Protein AF-A0A858RME8-F1 (afdb_monomer)

Sequence (119 aa):
MGFCAAEGYAELGLWDEALEELGSLAAEFRAMPPVLRLELRCCVAMEAWEQGRLTARQLRSLGMIERMMAAGFYATLGRDLMKRGHIEEAKDALLDAVESWPSCKDVVLRDPSLVAAML

Structure (mmCIF, N/CA/C/O backbone):
data_AF-A0A858RME8-F1
#
_entry.id   AF-A0A858RME8-F1
#
loop_
_atom_site.group_PDB
_atom_site.id
_atom_site.type_symbol
_atom_site.label_atom_id
_atom_site.label_alt_id
_atom_site.label_comp_id
_atom_site.label_asym_id
_atom_site.label_entity_id
_atom_site.label_seq_id
_atom_site.pdbx_PDB_ins_code
_atom_site.Cartn_x
_atom_site.Cartn_y
_atom_site.Cartn_z
_atom_site.occupancy
_atom_site.B_iso_or_equiv
_atom_site.auth_seq_id
_atom_site.auth_comp_id
_atom_site.auth_asym_id
_atom_site.auth_atom_id
_atom_site.pdbx_PDB_model_num
ATOM 1 N N . MET A 1 1 ? 9.142 -0.662 -22.880 1.00 60.50 1 MET A N 1
ATOM 2 C CA . MET A 1 1 ? 7.803 -0.194 -23.301 1.00 60.50 1 MET A CA 1
ATOM 3 C C . MET A 1 1 ? 6.709 -0.496 -22.272 1.00 60.50 1 MET A C 1
ATOM 5 O O . MET A 1 1 ? 5.775 0.285 -22.226 1.00 60.50 1 MET A O 1
ATOM 9 N N . GLY A 1 2 ? 6.828 -1.525 -21.417 1.00 77.12 2 GLY A N 1
ATOM 10 C CA . GLY A 1 2 ? 5.734 -1.956 -20.522 1.00 77.12 2 GLY A CA 1
ATOM 11 C C . GLY A 1 2 ? 5.219 -0.944 -19.484 1.00 77.12 2 GLY A C 1
ATOM 12 O O . GLY A 1 2 ? 4.033 -0.941 -19.194 1.00 77.12 2 GLY A O 1
ATOM 13 N N . PHE A 1 3 ? 6.043 -0.021 -18.964 1.00 84.56 3 PHE A N 1
ATOM 14 C CA . PHE A 1 3 ? 5.575 0.906 -17.914 1.00 84.56 3 PHE A CA 1
ATOM 15 C C . PHE A 1 3 ? 4.457 1.852 -18.390 1.00 84.56 3 PHE A C 1
ATOM 17 O O . PHE A 1 3 ? 3.463 2.016 -17.694 1.00 84.56 3 PHE A O 1
ATOM 24 N N . CYS A 1 4 ? 4.570 2.414 -19.600 1.00 88.50 4 CYS A N 1
ATOM 25 C CA . CYS A 1 4 ? 3.527 3.289 -20.146 1.00 88.50 4 CYS A CA 1
ATOM 26 C C . CYS A 1 4 ? 2.221 2.532 -20.437 1.00 88.50 4 CYS A C 1
ATOM 28 O O . CYS A 1 4 ? 1.145 3.105 -20.302 1.00 88.50 4 CYS A O 1
ATOM 30 N N . ALA A 1 5 ? 2.306 1.255 -20.830 1.00 92.00 5 ALA A N 1
ATOM 31 C CA . ALA A 1 5 ? 1.124 0.413 -21.015 1.00 92.00 5 ALA A CA 1
ATOM 32 C C . ALA A 1 5 ? 0.443 0.125 -19.667 1.00 92.00 5 ALA A C 1
ATOM 34 O O . ALA A 1 5 ? -0.764 0.314 -19.543 1.00 92.00 5 ALA A O 1
ATOM 35 N N . ALA A 1 6 ? 1.227 -0.224 -18.640 1.00 94.62 6 ALA A N 1
ATOM 36 C CA . ALA A 1 6 ? 0.729 -0.447 -17.286 1.00 94.62 6 ALA A CA 1
ATOM 37 C C . ALA A 1 6 ? 0.015 0.786 -16.706 1.00 94.62 6 ALA A C 1
ATOM 39 O O . ALA A 1 6 ? -1.047 0.655 -16.099 1.00 94.62 6 ALA A O 1
ATOM 40 N N . GLU A 1 7 ? 0.567 1.990 -16.903 1.00 95.12 7 GLU A N 1
ATOM 41 C CA . GLU A 1 7 ? -0.092 3.235 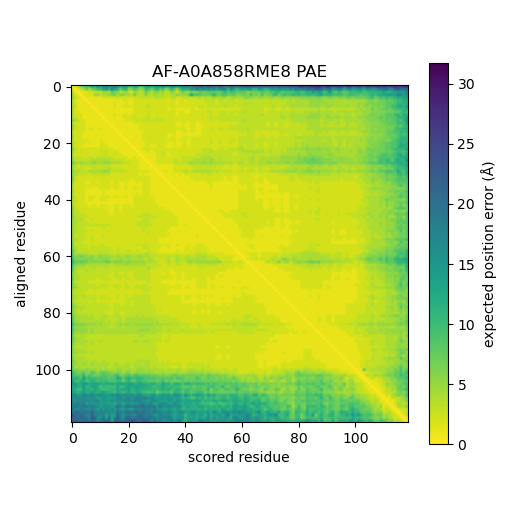-16.486 1.00 95.12 7 GLU A CA 1
ATOM 42 C C . GLU A 1 7 ? -1.444 3.419 -17.188 1.00 95.12 7 GLU A C 1
ATOM 44 O O . GLU A 1 7 ? -2.437 3.702 -16.519 1.00 95.12 7 GLU A O 1
ATOM 49 N N . GLY A 1 8 ? -1.507 3.180 -18.503 1.00 95.88 8 GLY A N 1
ATOM 50 C CA . GLY A 1 8 ? -2.755 3.255 -19.265 1.00 95.88 8 GLY A CA 1
ATOM 51 C C . GLY A 1 8 ? -3.814 2.256 -18.788 1.00 95.88 8 GLY A C 1
ATOM 52 O O . GLY A 1 8 ? -4.975 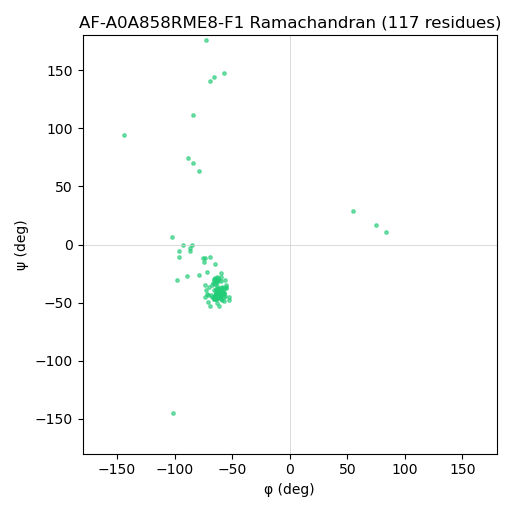2.624 -18.623 1.00 95.88 8 GLY A O 1
ATOM 53 N N . TYR A 1 9 ? -3.427 1.011 -18.497 1.00 97.31 9 TYR A N 1
ATOM 54 C CA . TYR A 1 9 ? -4.348 0.019 -17.933 1.00 97.31 9 TYR A CA 1
ATOM 55 C C . TYR A 1 9 ? -4.871 0.438 -16.555 1.00 97.31 9 TYR A C 1
ATOM 57 O O . TYR A 1 9 ? -6.077 0.397 -16.308 1.00 97.31 9 TYR A O 1
ATOM 65 N N . ALA A 1 10 ? -3.995 0.945 -15.689 1.00 95.69 10 ALA A N 1
ATOM 66 C CA . ALA A 1 10 ? -4.382 1.447 -14.376 1.00 95.69 10 ALA A CA 1
ATOM 67 C C . ALA A 1 10 ? -5.337 2.655 -14.445 1.00 95.69 10 ALA A C 1
ATOM 69 O O . ALA A 1 10 ? -6.232 2.777 -13.609 1.00 95.69 10 ALA A O 1
ATOM 70 N N . GLU A 1 11 ? -5.183 3.549 -15.426 1.00 96.81 11 GLU A N 1
ATOM 71 C CA . GLU A 1 11 ? -6.118 4.663 -15.654 1.00 96.81 11 GLU A CA 1
ATOM 72 C C . GLU A 1 11 ? -7.515 4.189 -16.077 1.00 96.81 11 GLU A C 1
ATOM 74 O O . GLU A 1 11 ? -8.512 4.831 -15.743 1.00 96.81 11 GLU A O 1
ATOM 79 N N . LEU A 1 12 ? -7.596 3.044 -16.757 1.00 97.31 12 LEU A N 1
ATOM 80 C CA . LEU A 1 12 ? -8.848 2.401 -17.161 1.00 97.31 12 LEU A CA 1
ATOM 81 C C . LEU A 1 12 ? -9.440 1.478 -16.081 1.00 97.31 12 LEU A C 1
ATOM 83 O O . LEU A 1 12 ? -10.521 0.926 -16.280 1.00 97.31 12 LEU A O 1
ATOM 87 N N . GLY A 1 13 ? -8.759 1.310 -14.941 1.00 96.44 13 GLY A N 1
ATOM 88 C CA . GLY A 1 13 ? -9.170 0.399 -13.868 1.00 96.44 13 GLY A CA 1
ATOM 89 C C . GLY A 1 13 ? -8.926 -1.085 -14.169 1.00 96.44 13 GLY A C 1
ATOM 90 O O . GLY A 1 13 ? -9.498 -1.942 -13.498 1.00 96.44 13 GLY A O 1
ATOM 91 N N . LEU A 1 14 ? -8.091 -1.380 -15.166 1.00 97.69 14 LEU A N 1
ATOM 92 C CA . LEU A 1 14 ? -7.670 -2.721 -15.573 1.00 97.69 14 LEU A CA 1
ATOM 93 C C . LEU A 1 14 ?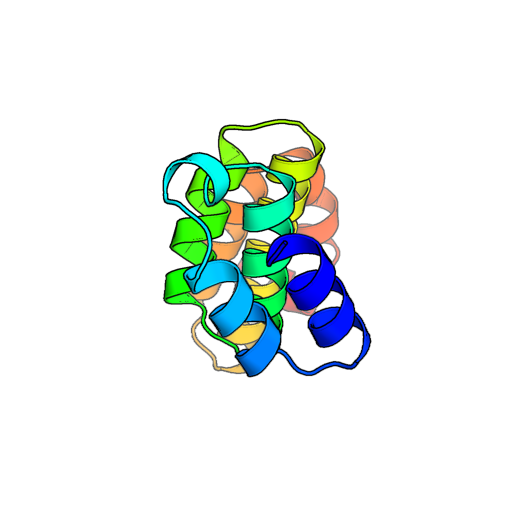 -6.430 -3.128 -14.759 1.00 97.69 14 LEU A C 1
ATOM 95 O O . LEU A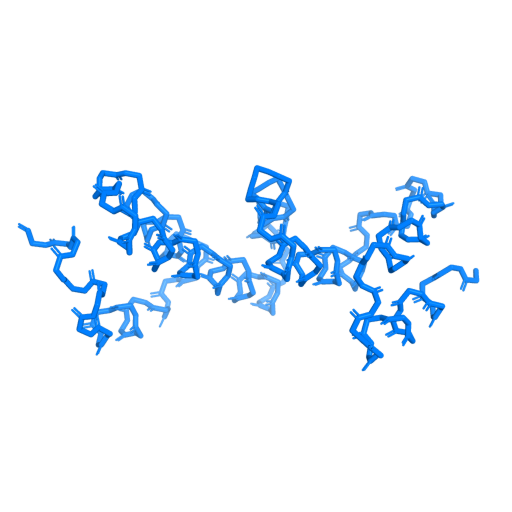 1 14 ? -5.288 -3.007 -15.205 1.00 97.69 14 LEU A O 1
ATOM 99 N N . TRP A 1 15 ? -6.646 -3.469 -13.485 1.00 96.94 15 TRP A N 1
ATOM 100 C CA . TRP A 1 15 ? -5.565 -3.645 -12.505 1.00 96.94 15 TRP A CA 1
ATOM 101 C C . TRP A 1 15 ? -4.748 -4.924 -12.710 1.00 96.94 15 TRP A C 1
ATOM 103 O O . TRP A 1 15 ? -3.536 -4.902 -12.484 1.00 96.94 15 TRP A O 1
ATOM 113 N N . ASP A 1 16 ? -5.389 -6.005 -13.157 1.00 95.50 16 ASP A N 1
ATOM 114 C CA . ASP A 1 16 ? -4.721 -7.275 -13.447 1.00 95.50 16 ASP A CA 1
ATOM 115 C C . ASP A 1 16 ? -3.758 -7.110 -14.634 1.00 95.50 16 ASP A C 1
ATOM 117 O O . ASP A 1 16 ? -2.580 -7.460 -14.541 1.00 95.50 16 ASP A O 1
ATOM 121 N N . GLU A 1 17 ? -4.221 -6.471 -15.711 1.00 97.12 17 GLU A N 1
ATOM 122 C CA . GLU A 1 17 ? -3.424 -6.168 -16.902 1.00 97.12 17 GLU A CA 1
ATOM 123 C C . GLU A 1 17 ? -2.271 -5.210 -16.580 1.00 97.12 17 GLU A C 1
ATOM 125 O O . GLU A 1 17 ? -1.149 -5.381 -17.062 1.00 97.12 17 GLU A O 1
ATOM 130 N N . ALA A 1 18 ? -2.513 -4.216 -15.718 1.00 97.06 18 ALA A N 1
ATOM 131 C CA . ALA A 1 18 ? -1.458 -3.324 -15.252 1.00 97.06 18 ALA A CA 1
ATOM 132 C C . ALA A 1 18 ? -0.343 -4.096 -14.524 1.00 97.06 18 ALA A C 1
ATOM 134 O O . ALA A 1 18 ? 0.837 -3.841 -14.769 1.00 97.06 18 ALA A O 1
ATOM 135 N N . LEU A 1 19 ? -0.685 -5.054 -13.656 1.00 94.31 19 LEU A N 1
ATOM 136 C CA . LEU A 1 19 ? 0.309 -5.869 -12.949 1.00 94.31 19 LEU A CA 1
ATOM 137 C C . LEU A 1 19 ? 1.036 -6.855 -13.858 1.00 94.31 19 LEU A C 1
ATOM 139 O O . LEU A 1 19 ? 2.238 -7.051 -13.672 1.00 94.31 19 LEU A O 1
ATOM 143 N N . GLU A 1 20 ? 0.351 -7.444 -14.837 1.00 95.25 20 GLU A N 1
ATOM 144 C CA . GLU A 1 20 ? 0.985 -8.304 -15.838 1.00 95.25 20 GLU A CA 1
ATOM 145 C C . GLU A 1 20 ? 2.069 -7.533 -16.608 1.00 95.25 20 GLU A C 1
ATOM 147 O O . GLU A 1 20 ? 3.222 -7.975 -16.687 1.00 95.25 20 GLU A O 1
ATOM 152 N N . GLU A 1 21 ? 1.750 -6.321 -17.071 1.00 96.50 21 GLU A N 1
ATOM 153 C CA . GLU A 1 21 ? 2.713 -5.452 -17.750 1.00 96.50 21 GLU A CA 1
ATOM 154 C C . GLU A 1 21 ? 3.895 -5.073 -16.850 1.00 96.50 21 GLU A C 1
ATOM 156 O O . GLU A 1 21 ? 5.047 -5.119 -17.294 1.00 96.50 21 GLU A O 1
ATOM 161 N N . LEU A 1 22 ? 3.652 -4.749 -15.574 1.00 95.25 22 LEU A N 1
ATOM 162 C CA . LEU A 1 22 ? 4.731 -4.478 -14.616 1.00 95.25 22 LEU A CA 1
ATOM 163 C C . LEU A 1 22 ? 5.609 -5.713 -14.371 1.00 95.25 22 LEU A C 1
ATOM 165 O O . LEU A 1 22 ? 6.834 -5.592 -14.271 1.00 95.25 22 LEU A O 1
ATOM 169 N N . GLY A 1 23 ? 5.006 -6.901 -14.315 1.00 92.69 23 GLY A N 1
ATOM 170 C CA . GLY A 1 23 ? 5.700 -8.178 -14.166 1.00 92.69 23 GLY A CA 1
ATOM 171 C C . GLY A 1 23 ? 6.597 -8.523 -15.358 1.00 92.69 23 GLY A C 1
ATOM 172 O O . GLY A 1 23 ? 7.632 -9.166 -15.173 1.00 92.69 23 GLY A O 1
ATOM 173 N N . SER A 1 24 ? 6.248 -8.041 -16.555 1.00 94.50 24 SER A N 1
ATOM 174 C CA . SER A 1 24 ? 7.030 -8.228 -17.786 1.00 94.50 24 SER A CA 1
ATOM 175 C C . SER A 1 24 ? 8.306 -7.371 -17.857 1.00 94.50 24 SER A C 1
ATOM 177 O O . SER A 1 24 ? 9.187 -7.620 -18.687 1.00 94.50 24 SER A O 1
ATOM 179 N N . LEU A 1 25 ? 8.434 -6.355 -16.993 1.00 94.31 25 LEU A N 1
ATOM 180 C CA . LEU A 1 25 ? 9.600 -5.476 -16.970 1.00 94.31 25 L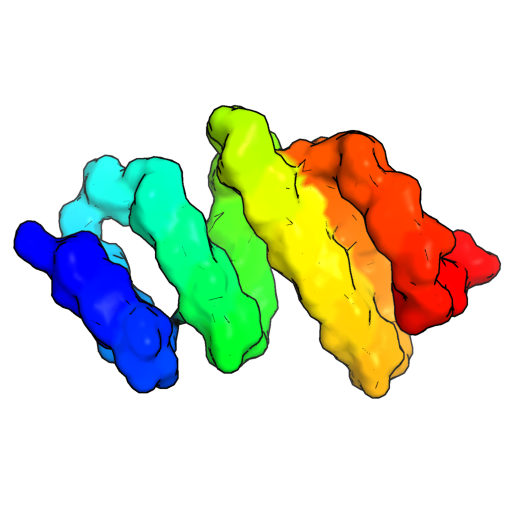EU A CA 1
ATOM 181 C C . LEU A 1 25 ? 10.868 -6.234 -16.549 1.00 94.31 25 LEU A C 1
ATOM 183 O O . LEU A 1 25 ? 10.861 -7.075 -15.644 1.00 94.31 25 LEU A O 1
ATOM 187 N N . ALA A 1 26 ? 12.006 -5.866 -17.148 1.00 94.25 26 ALA A N 1
ATOM 188 C CA . ALA A 1 26 ? 13.299 -6.385 -16.710 1.00 94.25 26 ALA A CA 1
ATOM 189 C C . ALA A 1 26 ? 13.534 -6.073 -15.220 1.00 94.25 26 ALA A C 1
ATOM 191 O O . ALA A 1 26 ? 13.084 -5.050 -14.699 1.00 94.25 26 ALA A O 1
ATOM 192 N N . ALA A 1 27 ? 14.245 -6.964 -14.523 1.00 90.75 27 ALA A N 1
ATOM 193 C CA . ALA A 1 27 ? 14.427 -6.889 -13.071 1.00 90.75 27 ALA A CA 1
ATOM 194 C C . ALA A 1 27 ? 15.014 -5.546 -12.596 1.00 90.75 27 ALA A C 1
ATOM 196 O O . ALA A 1 27 ? 14.604 -5.036 -11.557 1.00 90.75 27 ALA A O 1
ATOM 197 N N . GLU A 1 28 ? 15.903 -4.945 -13.387 1.00 92.12 28 GLU A N 1
ATOM 198 C CA . GLU A 1 28 ? 16.497 -3.626 -13.132 1.00 92.12 28 GLU A CA 1
ATOM 199 C C . GLU A 1 28 ? 15.480 -2.473 -13.103 1.00 92.12 28 GLU A C 1
ATOM 201 O O . GLU A 1 28 ? 15.682 -1.495 -12.386 1.00 92.12 28 GLU A O 1
ATOM 206 N N . PHE A 1 29 ? 14.368 -2.590 -13.836 1.00 93.81 29 PHE A N 1
ATOM 207 C CA . PHE A 1 29 ? 13.322 -1.567 -13.879 1.00 93.81 29 PHE A CA 1
ATOM 208 C C . PHE A 1 29 ? 12.255 -1.768 -12.804 1.00 93.81 29 PHE A C 1
ATOM 210 O O . PHE A 1 29 ? 11.650 -0.795 -12.363 1.00 93.81 29 PHE A O 1
ATOM 217 N N . ARG A 1 30 ? 12.034 -3.006 -12.345 1.00 92.38 30 ARG A N 1
ATOM 218 C CA . ARG A 1 30 ? 10.976 -3.321 -11.366 1.00 92.38 30 ARG A CA 1
ATOM 219 C C . ARG A 1 30 ? 11.174 -2.641 -10.011 1.00 92.38 30 ARG A C 1
ATOM 221 O O . ARG A 1 30 ? 10.201 -2.314 -9.348 1.00 92.38 30 ARG A O 1
ATOM 228 N N . ALA A 1 31 ? 12.419 -2.353 -9.636 1.00 91.62 31 ALA A N 1
ATOM 229 C CA . ALA A 1 31 ? 12.738 -1.627 -8.407 1.00 91.62 31 ALA A CA 1
ATOM 230 C C . ALA A 1 31 ? 12.681 -0.091 -8.556 1.00 91.62 31 ALA A C 1
ATOM 232 O O . ALA A 1 31 ? 12.962 0.630 -7.597 1.00 91.62 31 ALA A O 1
ATOM 233 N N . MET A 1 32 ? 12.362 0.444 -9.742 1.00 95.00 32 MET A N 1
ATOM 234 C CA . MET A 1 32 ? 12.292 1.892 -9.927 1.00 95.00 32 MET A CA 1
ATOM 235 C C . MET A 1 32 ? 11.096 2.481 -9.167 1.00 95.00 32 MET A C 1
ATOM 237 O O . MET A 1 32 ? 10.003 1.913 -9.221 1.00 95.00 32 MET A O 1
ATOM 241 N N . PRO A 1 33 ? 11.238 3.661 -8.530 1.00 95.62 33 PRO A N 1
ATOM 242 C CA . PRO A 1 33 ? 10.157 4.245 -7.744 1.00 95.62 33 PRO A CA 1
ATOM 243 C C . PRO A 1 33 ? 8.823 4.360 -8.503 1.00 95.62 33 PRO A C 1
ATOM 245 O O . PRO A 1 33 ? 7.817 3.924 -7.961 1.00 95.62 33 PRO A O 1
ATOM 248 N N . PRO A 1 34 ? 8.741 4.867 -9.753 1.00 95.81 34 PRO A N 1
ATOM 249 C CA . PRO A 1 34 ? 7.473 4.912 -10.494 1.00 95.81 34 PRO A CA 1
ATOM 250 C C . PRO A 1 34 ? 6.776 3.550 -10.640 1.00 95.81 34 PRO A C 1
ATOM 252 O O . PRO A 1 34 ? 5.556 3.486 -10.514 1.00 95.81 34 PRO A O 1
ATOM 255 N N . VAL A 1 35 ? 7.543 2.472 -10.825 1.00 96.81 35 VAL A N 1
ATOM 256 C CA . VAL A 1 35 ? 7.019 1.105 -10.959 1.00 96.81 35 VAL A CA 1
A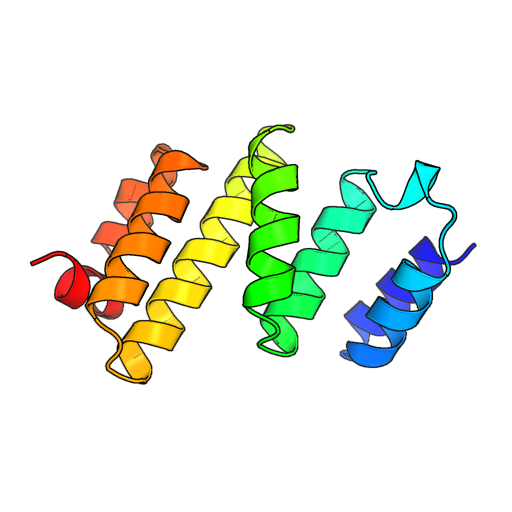TOM 257 C C . VAL A 1 35 ? 6.440 0.618 -9.637 1.00 96.81 35 VAL A C 1
ATOM 259 O O . VAL A 1 35 ? 5.265 0.269 -9.583 1.00 96.81 35 VAL A O 1
ATOM 262 N N . LEU A 1 36 ? 7.217 0.700 -8.555 1.00 97.00 36 LEU A N 1
ATOM 263 C CA . LEU A 1 36 ? 6.770 0.295 -7.218 1.00 97.00 36 LEU A CA 1
ATOM 264 C C . LEU A 1 36 ? 5.535 1.084 -6.762 1.00 97.00 36 LEU A C 1
ATOM 266 O O . LEU A 1 36 ? 4.635 0.557 -6.115 1.00 97.00 36 LEU A O 1
ATOM 270 N N . ARG A 1 37 ? 5.475 2.369 -7.119 1.00 97.31 37 ARG A N 1
ATOM 271 C CA . ARG A 1 37 ? 4.332 3.243 -6.845 1.00 97.31 37 ARG A CA 1
ATOM 272 C C . ARG A 1 37 ? 3.058 2.768 -7.547 1.00 97.31 37 ARG A C 1
ATOM 274 O O . ARG A 1 37 ? 1.992 2.792 -6.931 1.00 97.31 37 ARG A O 1
ATOM 281 N N . LEU A 1 38 ? 3.156 2.350 -8.808 1.00 97.50 38 LEU A N 1
ATOM 282 C CA . LEU A 1 38 ? 2.022 1.813 -9.558 1.00 97.50 38 LEU A CA 1
ATOM 283 C C . LEU A 1 38 ? 1.626 0.417 -9.066 1.00 97.50 38 LEU A C 1
ATOM 285 O O . LEU A 1 38 ? 0.443 0.164 -8.856 1.00 97.50 38 LEU A O 1
ATOM 289 N N . GLU A 1 39 ? 2.604 -0.448 -8.798 1.00 97.69 39 GLU A N 1
ATOM 290 C CA . GLU A 1 39 ? 2.382 -1.782 -8.231 1.00 97.69 39 GLU A CA 1
ATOM 291 C C . GLU A 1 39 ? 1.619 -1.696 -6.903 1.00 97.69 39 GLU A C 1
ATOM 293 O O . GLU A 1 39 ? 0.630 -2.400 -6.710 1.00 97.69 39 GLU A O 1
ATOM 298 N N . LEU A 1 40 ? 2.003 -0.766 -6.018 1.00 97.88 40 LEU A N 1
ATOM 299 C CA . LEU A 1 40 ? 1.319 -0.556 -4.742 1.00 97.88 40 LEU A CA 1
ATOM 300 C C . LEU A 1 40 ? -0.151 -0.149 -4.935 1.00 97.88 40 LEU A C 1
ATOM 302 O O . LEU A 1 40 ? -1.019 -0.629 -4.209 1.00 97.88 40 LEU A O 1
ATOM 306 N N . ARG A 1 41 ? -0.449 0.709 -5.922 1.00 97.31 41 ARG A N 1
ATOM 307 C CA . ARG A 1 41 ? -1.834 1.091 -6.260 1.00 97.31 41 ARG A CA 1
ATOM 308 C C . ARG A 1 41 ? -2.642 -0.112 -6.740 1.00 97.31 41 ARG A C 1
ATOM 310 O O . ARG A 1 41 ? -3.773 -0.278 -6.290 1.00 97.31 41 ARG A O 1
ATOM 317 N N . CYS A 1 42 ? -2.059 -0.950 -7.595 1.00 97.56 42 CYS A N 1
ATOM 318 C CA . CYS A 1 42 ? -2.712 -2.169 -8.070 1.00 97.56 42 CYS A CA 1
ATOM 319 C C . CYS A 1 42 ? -2.968 -3.141 -6.909 1.00 97.56 42 CYS A C 1
ATOM 321 O O . CYS A 1 42 ? -4.070 -3.663 -6.778 1.00 97.56 42 CYS A O 1
ATOM 323 N N . CYS A 1 43 ? -2.001 -3.300 -5.996 1.00 97.56 43 CYS A N 1
ATOM 324 C CA . CYS A 1 43 ? -2.170 -4.138 -4.808 1.00 97.56 43 CYS A CA 1
ATOM 325 C C . CYS A 1 43 ? -3.336 -3.674 -3.928 1.00 97.56 43 CYS A C 1
ATOM 327 O O . CYS A 1 43 ? -4.084 -4.506 -3.427 1.00 97.56 43 CYS A O 1
ATOM 329 N N . VAL A 1 44 ? -3.517 -2.361 -3.747 1.00 96.94 44 VAL A N 1
ATOM 330 C CA . VAL A 1 44 ? -4.675 -1.824 -3.012 1.00 96.94 44 VAL A CA 1
ATOM 331 C C . VAL A 1 44 ? -5.979 -2.112 -3.751 1.00 96.94 44 VAL A C 1
ATOM 333 O O . VAL A 1 44 ? -6.940 -2.544 -3.125 1.00 96.94 44 VAL A O 1
ATOM 336 N N . ALA A 1 45 ? -6.019 -1.872 -5.063 1.00 96.44 45 ALA A N 1
ATOM 337 C CA . ALA A 1 45 ? -7.230 -2.039 -5.863 1.00 96.44 45 ALA A CA 1
ATOM 338 C C . ALA A 1 45 ? -7.732 -3.491 -5.898 1.00 96.44 45 ALA A C 1
ATOM 340 O O . ALA A 1 45 ? -8.936 -3.720 -5.962 1.00 96.44 45 ALA A O 1
ATOM 341 N N . MET A 1 46 ? -6.812 -4.451 -5.824 1.00 96.50 46 MET A N 1
ATOM 342 C CA . MET A 1 46 ? -7.106 -5.885 -5.866 1.00 96.50 46 MET A CA 1
ATOM 343 C C . MET A 1 46 ? -7.062 -6.558 -4.490 1.00 96.50 46 MET A C 1
ATOM 345 O O . MET A 1 46 ? -7.113 -7.781 -4.407 1.00 96.50 46 MET A O 1
ATOM 349 N N . GLU A 1 47 ? -6.903 -5.782 -3.413 1.00 96.38 47 GLU A N 1
ATOM 350 C CA . GLU A 1 47 ? -6.754 -6.292 -2.042 1.00 96.38 47 GLU A CA 1
ATOM 351 C C . GLU A 1 47 ? -5.608 -7.318 -1.876 1.00 96.38 47 GLU A C 1
ATOM 353 O O . GLU A 1 47 ? -5.629 -8.185 -1.000 1.00 96.38 47 GLU A O 1
ATOM 358 N N . ALA A 1 48 ? -4.562 -7.215 -2.700 1.00 97.06 48 ALA A N 1
ATOM 359 C CA . ALA A 1 48 ? -3.374 -8.064 -2.648 1.00 97.06 48 ALA A CA 1
ATOM 360 C C . ALA A 1 48 ? -2.425 -7.605 -1.522 1.00 97.06 48 ALA A C 1
ATOM 362 O O . ALA A 1 48 ? -1.302 -7.151 -1.760 1.00 97.06 48 ALA A O 1
ATOM 363 N N . TRP A 1 49 ? -2.896 -7.683 -0.274 1.00 97.19 49 TRP A N 1
ATOM 364 C CA . TRP A 1 49 ? -2.264 -7.047 0.885 1.00 97.19 49 TRP A CA 1
ATOM 365 C C . TRP A 1 49 ? -0.840 -7.523 1.168 1.00 97.19 49 TRP A C 1
ATOM 367 O O . TRP A 1 49 ? 0.024 -6.697 1.451 1.00 97.19 49 TRP A O 1
ATOM 377 N N . GLU A 1 50 ? -0.565 -8.822 1.051 1.00 96.81 50 GLU A N 1
ATOM 378 C CA . GLU A 1 50 ? 0.779 -9.365 1.293 1.00 96.81 50 GLU A CA 1
ATOM 379 C C . GLU A 1 50 ? 1.804 -8.831 0.288 1.00 96.81 50 GLU A C 1
ATOM 381 O O . GLU A 1 50 ? 2.872 -8.354 0.682 1.00 96.81 50 GLU A O 1
ATOM 386 N N . GLN A 1 51 ? 1.453 -8.810 -1.001 1.00 96.44 51 GLN A N 1
ATOM 387 C CA . GLN A 1 51 ? 2.306 -8.210 -2.026 1.00 96.44 51 GLN A CA 1
ATOM 388 C C . GLN A 1 51 ? 2.473 -6.708 -1.774 1.00 96.44 51 GLN A C 1
ATOM 390 O O . GLN A 1 51 ? 3.594 -6.203 -1.750 1.00 96.44 51 GLN A O 1
ATOM 395 N N . GLY A 1 52 ? 1.378 -6.009 -1.461 1.00 97.69 52 GLY A N 1
ATOM 396 C CA . GLY A 1 52 ? 1.414 -4.593 -1.112 1.00 97.69 52 GLY A CA 1
ATOM 397 C C . GLY A 1 52 ? 2.338 -4.287 0.073 1.00 97.69 52 GLY A C 1
ATOM 398 O O . GLY A 1 52 ? 3.079 -3.306 0.023 1.00 97.69 52 GLY A O 1
ATOM 399 N N . ARG A 1 53 ? 2.387 -5.145 1.106 1.00 98.19 53 ARG A N 1
ATOM 400 C CA . ARG A 1 53 ? 3.330 -5.002 2.231 1.00 98.19 53 ARG A CA 1
ATOM 401 C C . ARG A 1 53 ? 4.781 -5.110 1.761 1.00 98.19 53 ARG A C 1
ATOM 403 O O . ARG A 1 53 ? 5.621 -4.349 2.240 1.00 98.19 53 ARG A O 1
ATOM 410 N N . LEU A 1 54 ? 5.096 -6.024 0.841 1.00 96.50 54 LEU A N 1
ATOM 411 C CA . LEU A 1 54 ? 6.445 -6.151 0.279 1.00 96.50 54 LEU A CA 1
ATOM 412 C C . LEU A 1 54 ? 6.842 -4.891 -0.499 1.00 96.50 54 LEU A C 1
ATOM 414 O O . LEU A 1 54 ? 7.917 -4.339 -0.257 1.00 96.50 54 LEU A O 1
ATOM 418 N N . THR A 1 55 ? 5.958 -4.391 -1.362 1.00 97.25 55 THR A N 1
ATOM 419 C CA . THR A 1 55 ? 6.184 -3.173 -2.153 1.00 97.25 55 THR A CA 1
ATOM 420 C C . THR A 1 55 ? 6.302 -1.933 -1.256 1.00 97.25 55 THR A C 1
ATOM 422 O O . THR A 1 55 ? 7.226 -1.132 -1.411 1.00 97.25 55 THR A O 1
ATOM 425 N N . ALA A 1 56 ? 5.437 -1.794 -0.244 1.00 97.69 56 ALA A N 1
ATOM 426 C CA . ALA A 1 56 ? 5.475 -0.695 0.724 1.00 97.69 56 ALA A CA 1
ATOM 427 C C . ALA A 1 56 ? 6.779 -0.675 1.542 1.00 97.69 56 ALA A C 1
ATOM 429 O O . ALA A 1 56 ? 7.355 0.394 1.761 1.00 97.69 56 ALA A O 1
ATOM 430 N N . ARG A 1 57 ? 7.304 -1.845 1.940 1.00 96.69 57 ARG A N 1
ATOM 431 C CA . ARG A 1 57 ? 8.610 -1.950 2.621 1.00 96.69 57 ARG A CA 1
ATOM 432 C C . ARG A 1 57 ? 9.773 -1.484 1.751 1.00 96.69 57 ARG A C 1
ATOM 434 O O . ARG A 1 57 ? 10.740 -0.955 2.291 1.00 96.69 57 ARG A O 1
ATOM 441 N N . GLN A 1 58 ? 9.705 -1.664 0.435 1.00 96.12 58 GLN A N 1
ATOM 442 C CA . GLN A 1 58 ? 10.722 -1.116 -0.463 1.00 96.12 58 GLN A CA 1
ATOM 443 C C . GLN A 1 58 ? 10.579 0.407 -0.537 1.00 96.12 58 GLN A C 1
ATOM 445 O O . GLN A 1 58 ? 11.536 1.134 -0.266 1.00 96.12 58 GLN A O 1
ATOM 450 N N . LEU A 1 59 ? 9.358 0.892 -0.778 1.00 95.88 59 LEU A N 1
ATOM 451 C CA . LEU A 1 59 ? 9.046 2.318 -0.889 1.00 95.88 59 LEU A CA 1
ATOM 452 C C . LEU A 1 59 ? 9.427 3.126 0.362 1.00 95.88 59 LEU A C 1
ATOM 454 O O . LEU A 1 59 ? 9.942 4.237 0.234 1.00 95.88 59 LEU A O 1
ATOM 458 N N . ARG A 1 60 ? 9.265 2.575 1.574 1.00 95.19 60 ARG A N 1
ATOM 459 C CA . ARG A 1 60 ? 9.596 3.298 2.820 1.00 95.19 60 ARG A CA 1
ATOM 460 C C . ARG A 1 60 ? 11.089 3.629 2.980 1.00 95.19 60 ARG A C 1
ATOM 462 O O . ARG A 1 60 ? 11.431 4.474 3.802 1.00 95.19 60 ARG A O 1
ATOM 469 N N . SER A 1 61 ? 11.971 2.975 2.221 1.00 92.62 61 SER A N 1
ATOM 470 C CA . SER A 1 61 ? 13.419 3.248 2.217 1.00 92.62 61 SER A CA 1
ATOM 471 C C . SER A 1 61 ? 13.867 4.260 1.154 1.00 92.62 61 SER A C 1
ATOM 473 O O . SER A 1 61 ? 15.056 4.561 1.064 1.00 92.62 61 SER A O 1
ATOM 475 N N . LEU A 1 62 ? 12.934 4.785 0.354 1.00 93.12 62 LEU A N 1
ATOM 476 C CA . LEU A 1 62 ? 13.214 5.688 -0.762 1.00 93.12 62 LEU A CA 1
ATOM 477 C C . LEU A 1 62 ? 12.934 7.156 -0.384 1.00 93.12 62 LEU A C 1
ATOM 479 O O . LEU A 1 62 ? 13.191 7.595 0.740 1.00 93.12 62 LEU A O 1
ATOM 483 N N . GLY A 1 63 ? 12.453 7.945 -1.347 1.00 93.00 63 GLY A N 1
ATOM 484 C CA . GLY A 1 63 ? 12.184 9.365 -1.194 1.00 93.00 63 GLY A CA 1
ATOM 485 C C . GLY A 1 63 ? 10.951 9.676 -0.347 1.00 93.00 63 GLY A C 1
ATOM 486 O O . GLY A 1 63 ? 10.193 8.812 0.095 1.00 93.00 63 GLY A O 1
ATOM 487 N N . MET A 1 64 ? 10.744 10.973 -0.120 1.00 94.31 64 MET A N 1
ATOM 488 C CA . MET A 1 64 ? 9.628 11.490 0.676 1.00 94.31 64 MET A CA 1
ATOM 489 C C . MET A 1 64 ? 8.261 11.036 0.140 1.00 94.31 64 MET A C 1
ATOM 491 O O . MET A 1 64 ? 7.388 10.661 0.920 1.00 94.31 64 MET A O 1
ATOM 495 N N . ILE A 1 65 ? 8.083 11.053 -1.185 1.00 93.94 65 ILE A N 1
ATOM 496 C CA . ILE A 1 65 ? 6.824 10.671 -1.836 1.00 93.94 65 ILE A CA 1
ATOM 497 C C . ILE A 1 65 ? 6.547 9.184 -1.602 1.00 93.94 65 ILE A C 1
ATOM 499 O O . ILE A 1 65 ? 5.440 8.809 -1.226 1.00 93.94 65 ILE A O 1
ATOM 503 N N . GLU A 1 66 ? 7.558 8.339 -1.777 1.00 96.44 66 GLU A N 1
ATOM 504 C CA . GLU A 1 66 ? 7.452 6.891 -1.620 1.00 96.44 66 GLU A CA 1
ATOM 505 C C . GLU A 1 66 ? 7.121 6.505 -0.174 1.00 96.44 66 GLU A C 1
ATOM 507 O O . GLU A 1 66 ? 6.229 5.689 0.059 1.00 96.44 66 GLU A O 1
ATOM 512 N N . ARG A 1 67 ? 7.752 7.162 0.804 1.00 96.06 67 ARG A N 1
ATOM 513 C CA . ARG A 1 67 ? 7.435 6.998 2.230 1.00 96.06 67 ARG A CA 1
ATOM 514 C C . ARG A 1 67 ? 5.998 7.378 2.564 1.00 96.06 67 ARG A C 1
ATOM 516 O O . ARG A 1 67 ? 5.315 6.637 3.270 1.00 96.06 67 ARG A O 1
ATOM 523 N N . MET A 1 68 ? 5.529 8.510 2.037 1.00 95.00 68 MET A N 1
ATOM 524 C CA . MET A 1 68 ? 4.148 8.958 2.217 1.00 95.00 68 MET A CA 1
ATOM 525 C C . MET A 1 68 ? 3.152 7.953 1.619 1.00 95.00 68 MET A C 1
ATOM 527 O O . MET A 1 68 ? 2.121 7.674 2.227 1.00 95.00 68 MET A O 1
ATOM 531 N N . MET A 1 69 ? 3.461 7.368 0.459 1.00 95.62 69 MET A N 1
ATOM 532 C CA . MET A 1 69 ? 2.591 6.366 -0.159 1.00 95.62 69 MET A CA 1
ATOM 533 C C . MET A 1 69 ? 2.605 5.021 0.564 1.00 95.62 69 MET A C 1
ATOM 535 O O . MET A 1 69 ? 1.540 4.430 0.730 1.00 95.62 69 MET A O 1
ATOM 539 N N . ALA A 1 70 ? 3.763 4.564 1.050 1.00 97.44 70 ALA A N 1
ATOM 540 C CA . ALA A 1 70 ? 3.840 3.388 1.915 1.00 97.44 70 ALA A CA 1
ATOM 541 C C . ALA A 1 70 ? 2.956 3.571 3.162 1.00 97.44 70 ALA A C 1
ATOM 543 O O . ALA A 1 70 ? 2.148 2.701 3.480 1.00 97.44 70 ALA A O 1
ATOM 544 N N . ALA A 1 71 ? 3.020 4.743 3.804 1.00 95.69 71 ALA A N 1
ATOM 545 C CA . ALA A 1 71 ? 2.144 5.068 4.927 1.00 95.69 71 ALA A CA 1
ATOM 546 C C . ALA A 1 71 ? 0.652 5.067 4.542 1.00 95.69 71 ALA A C 1
ATOM 548 O O . ALA A 1 71 ? -0.176 4.528 5.274 1.00 95.69 71 ALA A O 1
ATOM 549 N N . GLY A 1 72 ? 0.301 5.618 3.375 1.00 94.12 72 GLY A N 1
ATOM 550 C CA . GLY A 1 72 ? -1.071 5.600 2.856 1.00 94.12 72 GLY A CA 1
ATOM 551 C C . GLY A 1 72 ? -1.610 4.188 2.587 1.00 94.12 72 GLY A C 1
ATOM 552 O O . GLY A 1 72 ? -2.780 3.909 2.871 1.00 94.12 72 GLY A O 1
ATOM 553 N N . PHE A 1 73 ? -0.761 3.281 2.097 1.00 97.06 73 PHE A N 1
ATOM 554 C CA . PHE A 1 73 ? -1.090 1.861 1.953 1.00 97.06 73 PHE A CA 1
ATOM 555 C C . PHE A 1 73 ? -1.391 1.225 3.309 1.00 97.06 73 PHE A C 1
ATOM 557 O O . PHE A 1 73 ? -2.471 0.668 3.496 1.00 97.06 73 PHE A O 1
ATOM 564 N N . TYR A 1 74 ? -0.483 1.367 4.274 1.00 96.94 74 TYR A N 1
ATOM 565 C CA . TYR A 1 74 ? -0.636 0.776 5.600 1.00 96.94 74 TYR A CA 1
ATOM 566 C C . TYR A 1 74 ? -1.869 1.306 6.348 1.00 96.94 74 TYR A C 1
ATOM 568 O O . TYR A 1 74 ? -2.605 0.531 6.954 1.00 96.94 74 TYR A O 1
ATOM 576 N N . ALA A 1 75 ? -2.180 2.600 6.221 1.00 93.94 75 ALA A N 1
ATOM 577 C CA . ALA A 1 75 ? -3.418 3.170 6.752 1.00 93.94 75 ALA A CA 1
ATOM 578 C C . ALA A 1 75 ? -4.677 2.602 6.066 1.00 93.94 75 ALA A C 1
ATOM 580 O O . ALA A 1 75 ? -5.725 2.449 6.691 1.00 93.94 75 ALA A O 1
ATOM 581 N N . THR A 1 76 ? -4.602 2.283 4.772 1.00 94.38 76 THR A N 1
ATOM 582 C CA . THR A 1 76 ? -5.711 1.652 4.038 1.00 94.38 76 THR A CA 1
ATOM 583 C C . THR A 1 76 ? -5.912 0.204 4.465 1.00 94.38 76 THR A C 1
ATOM 585 O O . THR A 1 76 ? -7.044 -0.183 4.744 1.00 94.38 76 THR A O 1
ATOM 588 N N . LEU A 1 77 ? -4.824 -0.548 4.619 1.00 95.81 77 LEU A N 1
ATOM 589 C CA . LEU A 1 77 ? -4.843 -1.904 5.152 1.00 95.81 77 LEU A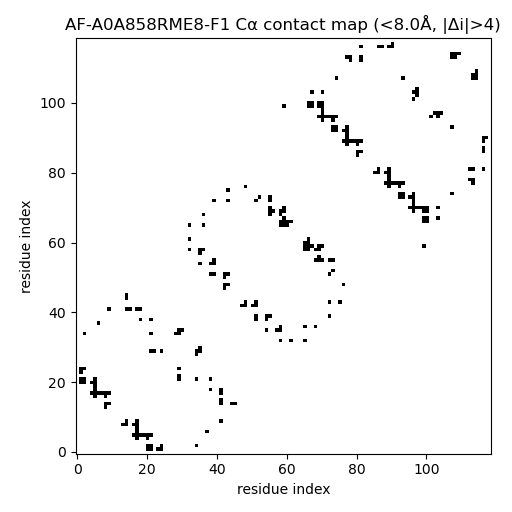 CA 1
ATOM 590 C C . LEU A 1 77 ? -5.401 -1.948 6.580 1.00 95.81 77 LEU A C 1
ATOM 592 O O . LEU A 1 77 ? -6.283 -2.751 6.866 1.00 95.81 77 LEU A O 1
ATOM 596 N N . GLY A 1 78 ? -4.969 -1.036 7.456 1.00 93.75 78 GLY A N 1
ATOM 597 C CA . GLY A 1 78 ? -5.512 -0.920 8.812 1.00 93.75 78 GLY A CA 1
ATOM 598 C C . GLY A 1 78 ? -7.029 -0.695 8.824 1.00 93.75 78 GLY A C 1
ATOM 599 O O . GLY A 1 78 ? -7.742 -1.339 9.590 1.00 93.75 78 GLY A O 1
ATOM 600 N N . ARG A 1 79 ? -7.555 0.150 7.922 1.00 92.75 79 ARG A N 1
ATOM 601 C CA . ARG A 1 79 ? -9.010 0.361 7.778 1.00 92.75 79 ARG A CA 1
ATOM 602 C C . ARG A 1 79 ? -9.745 -0.895 7.317 1.00 92.75 79 ARG A C 1
ATOM 604 O O . ARG A 1 79 ? -10.839 -1.161 7.809 1.00 92.75 79 ARG A O 1
ATOM 611 N N . ASP A 1 80 ? -9.189 -1.635 6.364 1.00 94.38 80 ASP A N 1
ATOM 612 C CA . ASP A 1 80 ? -9.791 -2.882 5.881 1.00 94.38 80 ASP A CA 1
ATOM 613 C C . ASP A 1 80 ? -9.811 -3.961 6.977 1.00 94.38 80 ASP A C 1
ATOM 615 O O . ASP A 1 80 ? -10.865 -4.528 7.268 1.00 94.38 80 ASP A O 1
ATOM 619 N N . LEU A 1 81 ? -8.689 -4.155 7.676 1.00 94.81 81 LEU A N 1
ATOM 620 C CA . LEU A 1 81 ? -8.578 -5.087 8.801 1.00 94.81 81 LEU A CA 1
ATOM 621 C C . LEU A 1 81 ? -9.567 -4.749 9.925 1.00 94.81 81 LEU A C 1
ATOM 623 O O . LEU A 1 81 ? -10.238 -5.644 10.438 1.00 94.81 81 LEU A O 1
ATOM 627 N N . MET A 1 82 ? -9.752 -3.461 10.239 1.00 91.75 82 MET A N 1
ATOM 628 C CA . MET A 1 82 ? -10.769 -3.008 11.197 1.00 91.75 82 MET A CA 1
ATOM 629 C C . MET A 1 82 ? -12.186 -3.387 10.775 1.00 91.75 82 MET A C 1
ATOM 631 O O . MET A 1 82 ? -12.949 -3.913 11.585 1.00 91.75 82 MET A O 1
ATOM 635 N N . LYS A 1 83 ? -12.548 -3.160 9.506 1.00 92.31 83 LYS A N 1
ATOM 636 C CA . LYS A 1 83 ? -13.877 -3.528 8.985 1.00 92.31 83 LYS A CA 1
ATOM 637 C C . LYS A 1 83 ? -14.146 -5.028 9.096 1.00 92.31 83 LYS A C 1
ATOM 639 O O . LYS A 1 83 ? -15.293 -5.423 9.277 1.00 92.31 83 LYS A O 1
ATOM 644 N N . ARG A 1 84 ? -13.096 -5.845 8.997 1.00 93.81 84 ARG A N 1
ATOM 645 C CA . ARG A 1 84 ? -13.151 -7.307 9.122 1.00 93.81 84 ARG A CA 1
ATOM 646 C C . ARG A 1 84 ? -13.036 -7.803 10.572 1.00 93.81 84 ARG A C 1
ATOM 648 O O . ARG A 1 84 ? -13.206 -8.991 10.813 1.00 93.81 84 ARG A O 1
ATOM 655 N N . GLY A 1 85 ? -12.785 -6.914 11.537 1.00 93.62 85 GLY A N 1
ATOM 656 C CA . GLY A 1 85 ? -12.652 -7.250 12.959 1.00 93.62 85 GLY A CA 1
ATOM 657 C C . GLY A 1 85 ? -11.263 -7.746 13.382 1.00 93.62 85 GLY A C 1
ATOM 658 O O . GLY A 1 85 ? -11.103 -8.205 14.511 1.00 93.62 85 GLY A O 1
ATOM 659 N N . HIS A 1 86 ? -10.248 -7.633 12.521 1.00 95.00 86 HIS A N 1
ATOM 660 C CA . HIS A 1 86 ? -8.859 -8.006 12.816 1.00 95.00 86 HIS A CA 1
ATOM 661 C C . HIS A 1 86 ? -8.130 -6.862 13.535 1.00 95.00 86 HIS A C 1
ATOM 663 O O . HIS A 1 86 ? -7.274 -6.188 12.966 1.00 95.00 86 HIS A O 1
ATOM 669 N N . ILE A 1 87 ? -8.507 -6.609 14.791 1.00 92.50 87 ILE A N 1
ATOM 670 C CA . ILE A 1 87 ? -8.087 -5.409 15.535 1.00 92.50 87 ILE A CA 1
ATOM 671 C C . ILE A 1 87 ? -6.567 -5.332 15.739 1.00 92.50 87 ILE A C 1
ATOM 673 O O . ILE A 1 87 ? -5.975 -4.279 15.515 1.00 92.50 87 ILE A O 1
ATOM 677 N N . GLU A 1 88 ? -5.921 -6.428 16.140 1.00 93.12 88 GLU A N 1
ATOM 678 C CA . GLU A 1 88 ? -4.475 -6.415 16.415 1.00 93.12 88 GLU A CA 1
ATOM 679 C C . GLU A 1 88 ? -3.649 -6.228 15.134 1.00 93.12 88 GLU A C 1
ATOM 681 O O . GLU A 1 88 ? -2.767 -5.377 15.083 1.00 93.12 88 GLU A O 1
ATOM 686 N N . GLU A 1 89 ? -4.005 -6.911 14.045 1.00 94.62 89 GLU A N 1
ATOM 687 C CA . GLU A 1 89 ? -3.333 -6.719 12.753 1.00 94.62 89 GLU A CA 1
ATOM 688 C C . GLU A 1 89 ? -3.557 -5.307 12.194 1.00 94.62 89 GLU A C 1
ATOM 690 O O . GLU A 1 89 ? -2.684 -4.745 11.522 1.00 94.62 89 GLU A O 1
ATOM 695 N N . ALA A 1 90 ? -4.724 -4.713 12.469 1.00 94.06 90 ALA A N 1
ATOM 696 C CA . ALA A 1 90 ? -4.992 -3.330 12.115 1.00 94.06 90 ALA A CA 1
ATOM 697 C C . ALA A 1 90 ? -4.073 -2.372 12.880 1.00 94.06 90 ALA A C 1
ATOM 699 O O . ALA A 1 90 ? -3.512 -1.469 12.262 1.00 94.06 90 ALA A O 1
ATOM 700 N N . LYS A 1 91 ? -3.876 -2.579 14.191 1.00 93.06 91 LYS A N 1
ATOM 701 C CA . LYS A 1 91 ? -2.920 -1.798 14.995 1.00 93.06 91 LYS A CA 1
ATOM 702 C C . LYS A 1 91 ? -1.516 -1.881 14.411 1.00 93.06 91 LYS A C 1
ATOM 704 O O . LYS A 1 91 ? -0.904 -0.837 14.193 1.00 93.06 91 LYS A O 1
ATOM 709 N N . ASP A 1 92 ? -1.046 -3.084 14.090 1.00 95.38 92 ASP A N 1
ATOM 710 C CA . ASP A 1 92 ? 0.277 -3.289 13.493 1.00 95.38 92 ASP A CA 1
ATOM 711 C C . ASP A 1 92 ? 0.414 -2.542 12.160 1.00 95.38 92 ASP A C 1
ATOM 713 O O . ASP A 1 92 ? 1.400 -1.841 11.931 1.00 95.38 92 ASP A O 1
ATOM 717 N N . ALA A 1 93 ? -0.611 -2.599 11.302 1.00 95.25 93 ALA A N 1
ATOM 718 C CA . ALA A 1 93 ? -0.624 -1.832 10.060 1.00 95.25 93 ALA A CA 1
ATOM 719 C C . ALA A 1 93 ? -0.589 -0.312 10.317 1.00 95.25 93 ALA A C 1
ATOM 721 O O . ALA A 1 93 ? 0.127 0.416 9.637 1.00 95.25 93 ALA A O 1
A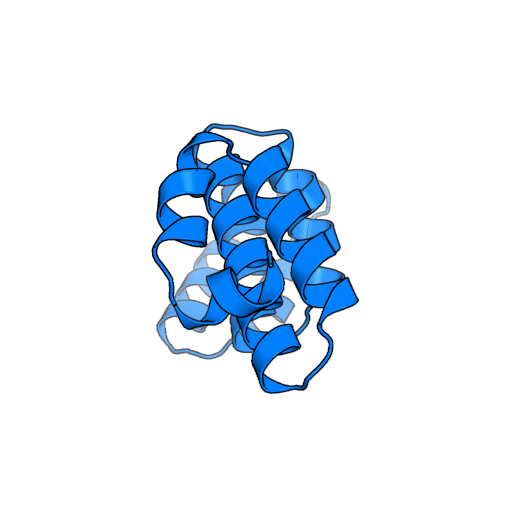TOM 722 N N . LEU A 1 94 ? -1.312 0.206 11.310 1.00 93.69 94 LEU A N 1
ATOM 723 C CA . LEU A 1 94 ? -1.262 1.636 11.637 1.00 93.69 94 LEU A CA 1
ATOM 724 C C . LEU A 1 94 ? 0.096 2.068 12.204 1.00 93.69 94 LEU A C 1
ATOM 726 O O . LEU A 1 94 ? 0.551 3.177 11.912 1.00 93.69 94 LEU A O 1
ATOM 730 N N . LEU A 1 95 ? 0.759 1.205 12.974 1.00 93.75 95 LEU A N 1
ATOM 731 C CA . LEU A 1 95 ? 2.125 1.442 13.438 1.00 93.75 95 LEU A CA 1
ATOM 732 C C . LEU A 1 95 ? 3.098 1.490 12.255 1.00 93.75 95 LEU A C 1
ATOM 734 O O . LEU A 1 95 ? 3.829 2.472 12.128 1.00 93.75 95 LEU A O 1
ATOM 738 N N . ASP A 1 96 ? 3.018 0.529 11.329 1.00 95.81 96 ASP A N 1
ATOM 739 C CA . ASP A 1 96 ? 3.798 0.527 10.082 1.00 95.81 96 ASP A CA 1
ATOM 740 C C . ASP A 1 96 ? 3.588 1.825 9.270 1.00 95.81 96 ASP A C 1
ATOM 742 O O . ASP A 1 96 ? 4.528 2.357 8.661 1.00 95.81 96 ASP A O 1
ATOM 746 N N . ALA A 1 97 ? 2.366 2.374 9.274 1.00 94.75 97 ALA A N 1
ATOM 747 C CA . ALA A 1 97 ? 2.066 3.645 8.620 1.00 94.75 97 ALA A CA 1
ATOM 748 C C . ALA A 1 97 ? 2.844 4.811 9.252 1.00 94.75 97 ALA A C 1
ATOM 750 O O . ALA A 1 97 ? 3.516 5.566 8.542 1.00 94.75 97 ALA A O 1
ATOM 751 N N . VAL A 1 98 ? 2.793 4.931 10.584 1.00 94.31 98 VAL A N 1
ATOM 752 C CA . VAL A 1 98 ? 3.481 5.990 11.342 1.00 94.31 98 VAL A CA 1
ATOM 753 C C . VAL A 1 98 ? 5.000 5.850 11.246 1.00 94.31 98 VAL A C 1
ATOM 755 O O . VAL A 1 98 ? 5.694 6.853 11.092 1.00 94.31 98 VAL A O 1
ATOM 758 N N . GLU A 1 99 ? 5.531 4.630 11.280 1.00 94.00 99 GLU A N 1
ATOM 759 C CA . GLU A 1 99 ? 6.963 4.383 11.083 1.00 94.00 99 GLU A CA 1
ATOM 760 C C . GLU A 1 99 ? 7.427 4.806 9.685 1.00 94.00 99 GLU A C 1
ATOM 762 O O . GLU A 1 99 ? 8.478 5.434 9.526 1.00 94.00 99 GLU A O 1
ATOM 767 N N . SER A 1 100 ? 6.619 4.516 8.661 1.00 94.31 100 SER A N 1
ATOM 768 C CA . SER A 1 100 ? 6.920 4.897 7.279 1.00 94.31 100 SER A CA 1
ATOM 769 C C . SER A 1 100 ? 6.933 6.421 7.108 1.00 94.31 100 SER A C 1
ATOM 771 O O . SER A 1 100 ? 7.864 6.980 6.509 1.00 94.31 100 SER A O 1
ATOM 773 N N . TRP A 1 101 ? 5.942 7.110 7.685 1.00 94.38 101 TRP A N 1
ATOM 774 C CA . TRP A 1 101 ? 5.800 8.563 7.614 1.00 94.38 101 TRP A CA 1
ATOM 775 C C . TRP A 1 101 ? 5.248 9.154 8.924 1.00 94.38 101 TRP A C 1
ATOM 777 O O . TRP A 1 101 ? 4.035 9.277 9.075 1.00 94.38 101 TRP A O 1
ATOM 787 N N . PRO A 1 102 ? 6.103 9.623 9.855 1.00 90.19 102 PRO A N 1
ATOM 788 C CA . PRO A 1 102 ? 5.653 10.084 11.174 1.00 90.19 102 PRO A CA 1
ATOM 789 C C . PRO A 1 102 ? 4.598 11.197 11.139 1.00 90.19 102 PRO A C 1
ATOM 791 O O . PRO A 1 102 ? 3.723 11.257 12.002 1.00 90.19 102 PRO A O 1
ATOM 794 N N . SER A 1 103 ? 4.628 12.056 10.115 1.00 88.88 103 SER A N 1
ATOM 795 C CA . SER A 1 103 ? 3.636 13.122 9.941 1.00 88.88 103 SER A CA 1
ATOM 796 C C . SER A 1 103 ? 2.235 12.609 9.573 1.00 88.88 103 SER A C 1
ATOM 798 O O . SER A 1 103 ? 1.289 13.387 9.632 1.00 88.88 103 SER A O 1
ATOM 800 N N . CYS A 1 104 ? 2.051 11.325 9.228 1.00 85.38 104 CYS A N 1
ATOM 801 C CA . CYS A 1 104 ? 0.714 10.750 9.036 1.00 85.38 104 CYS A CA 1
ATOM 802 C C . CYS A 1 104 ? -0.017 10.483 10.356 1.00 85.38 104 CYS A C 1
ATOM 804 O O . CYS A 1 104 ? -1.215 10.210 10.325 1.00 85.38 104 CYS A O 1
ATOM 806 N N . LYS A 1 105 ? 0.668 10.562 11.507 1.00 84.00 105 LYS A N 1
ATOM 807 C CA . LYS A 1 105 ? 0.081 10.278 12.822 1.00 84.00 105 LYS A CA 1
ATOM 808 C C . LYS A 1 105 ? -1.198 11.078 13.070 1.00 84.00 105 LYS A C 1
ATOM 810 O O . LYS A 1 105 ? -2.199 10.504 13.483 1.00 84.00 105 LYS A O 1
ATOM 815 N N . ASP A 1 106 ? -1.193 12.372 12.757 1.00 80.19 106 ASP A N 1
ATOM 816 C CA . ASP A 1 106 ? -2.370 13.227 12.941 1.00 80.19 106 ASP A CA 1
ATOM 817 C C . 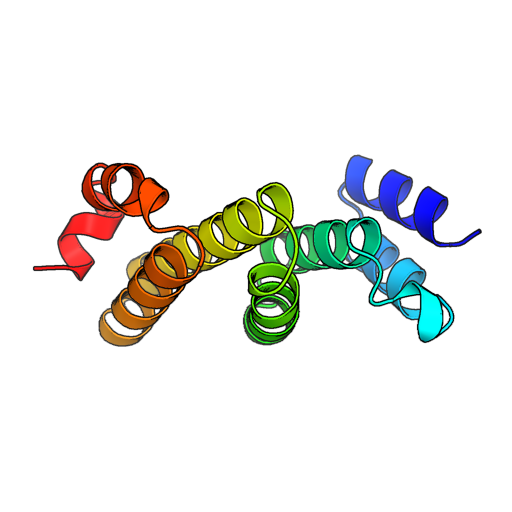ASP A 1 106 ? -3.533 12.826 12.030 1.00 80.19 106 ASP A C 1
ATOM 819 O O . ASP A 1 106 ? -4.688 13.003 12.399 1.00 80.19 106 ASP A O 1
ATOM 823 N N . VAL A 1 107 ? -3.247 12.280 10.847 1.00 75.44 107 VAL A N 1
ATOM 824 C CA . VAL A 1 107 ? -4.273 11.806 9.909 1.00 75.44 107 VAL A CA 1
ATOM 825 C C . VAL A 1 107 ? -4.889 10.506 10.421 1.00 75.44 107 VAL A C 1
ATOM 827 O O . VAL A 1 107 ? -6.110 10.395 10.467 1.00 75.44 107 VAL A O 1
ATOM 830 N N . VAL A 1 108 ? -4.057 9.564 10.875 1.00 77.81 108 VAL A N 1
ATOM 831 C CA . VAL A 1 108 ? -4.504 8.288 11.458 1.00 77.81 108 VAL A CA 1
ATOM 832 C C . VAL A 1 108 ? -5.352 8.524 12.711 1.00 77.81 108 VAL A C 1
ATOM 834 O O . VAL A 1 108 ? -6.435 7.962 12.834 1.00 77.81 108 VAL A O 1
ATOM 837 N N . LEU A 1 109 ? -4.910 9.411 13.608 1.00 78.12 109 LEU A N 1
ATOM 838 C CA . LEU A 1 109 ? -5.615 9.724 14.858 1.00 78.12 109 LEU A CA 1
ATOM 839 C C . LEU A 1 109 ? -6.882 10.570 14.675 1.00 78.12 109 LEU A C 1
ATOM 841 O O . LEU A 1 109 ? -7.644 10.738 15.624 1.00 78.12 109 LEU A O 1
ATOM 845 N N . ARG A 1 110 ? -7.108 11.144 13.491 1.00 77.94 110 ARG A N 1
ATOM 846 C CA . ARG A 1 110 ? -8.328 11.907 13.185 1.00 77.94 110 ARG A CA 1
ATOM 847 C C . ARG A 1 110 ? -9.389 11.081 12.475 1.00 77.94 110 ARG A C 1
ATOM 849 O O . ARG A 1 110 ? -10.513 11.561 12.359 1.00 77.94 110 ARG A O 1
ATOM 856 N N . ASP A 1 111 ? -9.062 9.878 12.009 1.00 75.56 111 ASP A N 1
ATOM 857 C CA . ASP A 1 111 ? -10.032 8.971 11.404 1.00 75.56 111 ASP A CA 1
ATOM 858 C C . ASP A 1 111 ? -10.760 8.183 12.511 1.00 75.56 111 ASP A C 1
ATOM 860 O O . ASP A 1 111 ? -10.148 7.324 13.155 1.00 75.56 111 ASP A O 1
ATOM 864 N N . PRO A 1 112 ? -12.066 8.423 12.749 1.00 72.31 112 PRO A N 1
ATOM 865 C CA . PRO A 1 112 ? -12.801 7.754 13.823 1.00 72.31 112 PRO A CA 1
ATOM 866 C C . PRO A 1 112 ? -12.814 6.227 13.687 1.00 72.31 112 PRO A C 1
ATOM 868 O O . PRO A 1 112 ? -12.892 5.524 14.693 1.00 72.31 112 PRO A O 1
ATOM 871 N N . SER A 1 113 ? -12.717 5.711 12.454 1.00 71.25 113 SER A N 1
ATOM 872 C CA . SER A 1 113 ? -12.678 4.269 12.191 1.00 71.25 113 SER A CA 1
ATOM 873 C C . SER A 1 113 ? -11.355 3.622 12.606 1.00 71.25 113 SER A C 1
ATOM 875 O O . SER A 1 113 ? -11.327 2.429 12.896 1.00 71.25 113 SER A O 1
ATOM 877 N N . LEU A 1 114 ? -10.278 4.409 12.685 1.00 68.94 114 LEU A N 1
ATOM 878 C CA . LEU A 1 114 ? -8.941 3.955 13.067 1.00 68.94 114 LEU A CA 1
ATOM 879 C C . LEU A 1 114 ? -8.622 4.226 14.538 1.00 68.94 114 LEU A C 1
ATOM 881 O O . LEU A 1 114 ? -7.919 3.439 15.163 1.00 68.94 114 LEU A O 1
ATOM 885 N N . VAL A 1 115 ? -9.174 5.292 15.125 1.00 69.06 115 VAL A N 1
ATOM 886 C CA . VAL A 1 115 ? -8.992 5.607 16.554 1.00 69.06 115 VAL A CA 1
ATOM 887 C C . VAL A 1 115 ? -9.510 4.485 17.451 1.00 69.06 115 VAL A C 1
ATOM 889 O O . VAL A 1 115 ? -8.864 4.161 18.443 1.00 69.06 115 VAL A O 1
ATOM 892 N N . ALA A 1 116 ? -10.620 3.841 17.078 1.00 62.38 116 ALA A N 1
ATOM 893 C CA . ALA A 1 116 ? -11.147 2.682 17.800 1.00 62.38 116 ALA A CA 1
ATOM 894 C C . ALA A 1 116 ? -10.154 1.506 17.866 1.00 62.38 116 ALA A C 1
ATOM 896 O O . ALA A 1 116 ? -10.243 0.692 18.777 1.00 62.38 116 ALA A O 1
ATOM 897 N N . ALA A 1 117 ? -9.211 1.427 16.921 1.00 59.19 117 ALA A N 1
ATOM 898 C CA . ALA A 1 117 ? -8.157 0.424 16.922 1.00 59.19 117 ALA A CA 1
ATOM 899 C C . ALA A 1 117 ? -7.029 0.765 17.899 1.00 59.19 117 ALA A C 1
ATOM 901 O O . ALA A 1 117 ? -6.326 -0.132 18.326 1.00 59.19 117 ALA A O 1
ATOM 902 N N . MET A 1 118 ? -6.793 2.040 18.218 1.00 59.69 118 MET A N 1
ATOM 903 C CA . MET A 1 118 ? -5.619 2.474 18.991 1.00 59.69 118 MET A CA 1
ATOM 904 C C . MET A 1 118 ? -5.882 2.641 20.497 1.00 59.69 118 MET A C 1
ATOM 906 O O . MET A 1 118 ? -4.939 2.927 21.237 1.00 59.69 118 MET A O 1
ATOM 910 N N . LEU A 1 119 ? -7.137 2.497 20.932 1.00 59.16 119 LEU A N 1
ATOM 911 C CA . LEU A 1 119 ? -7.578 2.529 22.334 1.00 59.16 119 LEU A CA 1
ATOM 912 C C . LEU A 1 119 ? -7.669 1.112 22.913 1.00 59.16 119 LEU A C 1
ATOM 914 O O . LEU A 1 119 ? -7.397 0.979 24.126 1.00 59.16 119 LEU A O 1
#

Radius of gyration: 14.74 Å; Cα contacts (8 Å, |Δi|>4): 150; chains: 1; bounding box: 30×23×46 Å

Organism: NCBI:txid2728835

Nearest PDB structures (foldseek):
  4am9-assembly1_A  TM=6.365E-01  e=1.753E-02  Yersinia enterocolitica
  2vgy-assembly1_A-2  TM=6.223E-01  e=2.153E-02  Yersinia enterocolitica
  2vgx-assembly1_B  TM=6.239E-01  e=3.246E-02  Yersinia enterocolitica
  7obi-assembly2_B  TM=5.919E-01  e=5.709E-02  unidentified
  6fdp-assembly1_A  TM=6.239E-01  e=1.004E-01  Homo sapiens

Foldseek 3Di:
DLQVVLVVCVVVVVLVSSVVSLVPDDPVCCLDLSNLLSPLVSCLSVVVLVVNLVSLVSLLPDDPVSLQVSLVSLLSVLLVCLVVVVLVSSVVSNVSSCSSPVVCVVVQCPPPSNVVSVD

Secondary structure (DSSP, 8-state):
-HHHHHHHHHHTT-HHHHHHHHHTS-HHHHTSHHHHHHHHHHHHHTT-HHHHHHHHHHHTTS-HHHHHHHHHHHHHHHHHHHHHT-HHHHHHHHHHHHHH-GGGHHHHTT-HHHHHHH-

pLDDT: mean 91.5, std 9.14, range [59.16, 98.19]

Mean predicted aligned error: 4.13 Å

Solvent-accessible surface area (backbone atoms only — not comparable to full-atom values): 6188 Å² total; per-residue (Å²): 119,40,66,66,53,17,52,53,28,48,75,73,68,38,42,68,63,17,49,52,31,50,66,70,43,57,75,85,55,49,76,34,67,75,47,40,57,50,52,35,53,36,19,62,77,68,67,37,56,72,61,27,52,57,42,27,60,55,28,42,74,59,56,74,68,37,8,48,48,25,14,52,48,25,46,49,50,15,49,53,30,43,76,73,65,40,45,68,65,14,39,53,26,42,49,52,11,32,73,38,24,62,83,47,44,67,58,51,66,67,35,74,81,48,38,70,52,77,112